Protein AF-A0A8C7JKM8-F1 (afdb_monomer_lite)

Radius of gyration: 24.57 Å; chains: 1; bounding box: 57×61×61 Å

pLDDT: mean 79.36, std 12.34, range [42.12, 95.81]

Sequence (159 aa):
MIVSHLLLILHKKIQFYIFMFELAGGVILGVALWLRHDNQTSSLLMQQFEGQQAPNTFYTSVYILIAVGAVMMIVGFLGCYGAIQESQCLLGTFFFLLVCLFACEVAAGIWGFSNRETISKEMINFYDAAYIKSVDVVDSSSKTAAIKVLEVFHETVGL

Structure (mmCIF, N/CA/C/O backbone):
data_AF-A0A8C7JKM8-F1
#
_entry.id   AF-A0A8C7JKM8-F1
#
loop_
_atom_site.group_PDB
_atom_site.id
_atom_site.type_symbol
_atom_site.label_atom_id
_atom_site.label_alt_id
_atom_site.label_comp_id
_atom_site.label_asym_id
_atom_site.label_entity_id
_atom_site.label_seq_id
_atom_site.pdbx_PDB_ins_code
_atom_site.Cartn_x
_atom_site.Cartn_y
_atom_site.Cartn_z
_atom_site.occupancy
_atom_site.B_iso_or_equiv
_atom_site.auth_seq_id
_atom_site.auth_comp_id
_atom_site.auth_asym_id
_atom_site.auth_atom_id
_atom_site.pdbx_PDB_model_num
ATOM 1 N N . MET A 1 1 ? -34.524 -4.616 23.850 1.00 72.06 1 MET A N 1
ATOM 2 C CA . MET A 1 1 ? -33.510 -5.527 24.432 1.00 72.06 1 MET A CA 1
ATOM 3 C C . MET A 1 1 ? -32.925 -6.488 23.391 1.00 72.06 1 MET A C 1
ATOM 5 O O . MET A 1 1 ? -31.729 -6.422 23.157 1.00 72.06 1 MET A O 1
ATOM 9 N N . ILE A 1 2 ? -33.740 -7.288 22.686 1.00 81.06 2 ILE A N 1
ATOM 10 C CA . ILE A 1 2 ? -33.281 -8.245 21.648 1.00 81.06 2 ILE A CA 1
ATOM 11 C C . ILE A 1 2 ? -32.579 -7.576 20.453 1.00 81.06 2 ILE A C 1
ATOM 13 O O . ILE A 1 2 ? -31.516 -8.025 20.045 1.00 81.06 2 ILE A O 1
ATOM 17 N N . VAL A 1 3 ? -33.122 -6.467 19.938 1.00 80.19 3 VAL A N 1
ATOM 18 C CA . VAL A 1 3 ? -32.533 -5.737 18.796 1.00 80.19 3 VAL A CA 1
ATOM 19 C C . VAL A 1 3 ? -31.147 -5.170 19.132 1.00 80.19 3 VAL A C 1
ATOM 21 O O . VAL A 1 3 ? -30.236 -5.273 18.321 1.00 80.19 3 VAL A O 1
ATOM 24 N N . SER A 1 4 ? -30.960 -4.651 20.352 1.00 78.75 4 SER A N 1
ATOM 25 C CA . SER A 1 4 ? -29.667 -4.123 20.818 1.00 78.75 4 SER A CA 1
ATOM 26 C C . SER A 1 4 ? -28.625 -5.237 21.006 1.00 78.75 4 SER A C 1
ATOM 28 O O . SER A 1 4 ? -27.488 -5.110 20.560 1.00 78.75 4 SER A O 1
ATOM 30 N N . HIS A 1 5 ? -29.031 -6.387 21.560 1.00 81.31 5 HIS A N 1
ATOM 31 C CA . HIS A 1 5 ? -28.168 -7.571 21.643 1.00 81.31 5 HIS A CA 1
ATOM 32 C C . HIS A 1 5 ? -27.776 -8.114 20.263 1.00 81.31 5 HIS A C 1
ATOM 34 O O . HIS A 1 5 ? -26.619 -8.473 20.059 1.00 81.31 5 HIS A O 1
ATOM 40 N N . LEU A 1 6 ? -28.707 -8.147 19.305 1.00 80.75 6 LEU A N 1
ATOM 41 C CA . LEU A 1 6 ? -28.437 -8.605 17.941 1.00 80.75 6 LEU A CA 1
ATOM 42 C C . LEU A 1 6 ? -27.463 -7.669 17.204 1.00 80.75 6 LEU A C 1
ATOM 44 O O . LEU A 1 6 ? -26.534 -8.148 16.556 1.00 80.75 6 LEU A O 1
ATOM 48 N N . LEU A 1 7 ? -27.630 -6.351 17.357 1.00 78.75 7 LEU A N 1
ATOM 49 C CA . LEU A 1 7 ? -26.725 -5.330 16.812 1.00 78.75 7 LEU A CA 1
ATOM 50 C C . LEU A 1 7 ? -25.309 -5.446 17.392 1.00 78.75 7 LEU A C 1
ATOM 52 O O . LEU A 1 7 ? -24.338 -5.422 16.638 1.00 78.75 7 LEU A O 1
ATOM 56 N N . LEU A 1 8 ? -25.181 -5.654 18.706 1.00 78.25 8 LEU A N 1
ATOM 57 C CA . LEU A 1 8 ? -23.884 -5.868 19.360 1.00 78.25 8 LEU A CA 1
ATOM 58 C C . LEU A 1 8 ? -23.191 -7.156 18.889 1.00 78.25 8 LEU A C 1
ATOM 60 O O . LEU A 1 8 ? -21.974 -7.164 18.695 1.00 78.25 8 LEU A O 1
ATOM 64 N N . ILE A 1 9 ? -23.946 -8.238 18.674 1.00 78.06 9 ILE A N 1
ATOM 65 C CA . ILE A 1 9 ? -23.409 -9.506 18.155 1.00 78.06 9 ILE A CA 1
ATOM 66 C C . ILE A 1 9 ? -22.939 -9.344 16.704 1.00 78.06 9 ILE A C 1
ATOM 68 O O . ILE A 1 9 ? -21.858 -9.823 16.360 1.00 78.06 9 ILE A O 1
ATOM 72 N N . LEU A 1 10 ? -23.714 -8.658 15.859 1.00 79.81 10 LEU A N 1
ATOM 73 C CA . LEU A 1 10 ? -23.342 -8.385 14.467 1.00 79.81 10 LEU A CA 1
ATOM 74 C C . LEU A 1 10 ? -22.087 -7.512 14.378 1.00 79.81 10 LEU A C 1
ATOM 76 O O . LEU A 1 10 ? -21.161 -7.862 13.650 1.00 79.81 10 LEU A O 1
ATOM 80 N N . HIS A 1 11 ? -22.012 -6.436 15.165 1.00 80.06 11 HIS A N 1
ATOM 81 C CA . HIS A 1 11 ? -20.854 -5.542 15.174 1.00 80.06 11 HIS A CA 1
ATOM 82 C C . HIS A 1 11 ? -19.575 -6.274 15.608 1.00 80.06 11 HIS A C 1
ATOM 84 O O . HIS A 1 11 ? -18.556 -6.200 14.924 1.00 80.06 11 HIS A O 1
ATOM 90 N N . LYS A 1 12 ? -19.638 -7.083 16.677 1.00 78.00 12 LYS A N 1
ATOM 91 C CA . LYS A 1 12 ? -18.496 -7.900 17.124 1.00 78.00 12 LYS A CA 1
ATOM 92 C C . LYS A 1 12 ? -18.068 -8.952 16.096 1.00 78.00 12 LYS A C 1
ATOM 94 O O . LYS A 1 12 ? -16.872 -9.186 15.936 1.00 78.00 12 LYS A O 1
ATOM 99 N N . LYS A 1 13 ? -19.015 -9.571 15.382 1.00 81.38 13 LYS A N 1
ATOM 100 C CA . LYS A 1 13 ? -18.705 -10.539 14.314 1.00 81.38 13 LYS A CA 1
ATOM 101 C C . LYS A 1 13 ? -18.004 -9.890 13.120 1.00 81.38 13 LYS A C 1
ATOM 103 O O . LYS A 1 13 ? -17.066 -10.475 12.588 1.00 81.38 13 LYS A O 1
ATOM 108 N N . ILE A 1 14 ? -18.439 -8.695 12.721 1.00 82.19 14 ILE A N 1
ATOM 109 C CA . ILE A 1 14 ? -17.837 -7.941 11.613 1.00 82.19 14 ILE A CA 1
ATOM 110 C C . ILE A 1 14 ? -16.396 -7.543 11.955 1.00 82.19 14 ILE A C 1
ATOM 112 O O . ILE A 1 14 ? -15.498 -7.788 11.155 1.00 82.19 14 ILE A O 1
ATOM 116 N N . GLN A 1 15 ? -16.155 -7.030 13.166 1.00 80.88 15 GLN A N 1
ATOM 117 C CA . GLN A 1 15 ? -14.804 -6.691 13.637 1.00 80.88 15 GLN A CA 1
ATOM 118 C C . GLN A 1 15 ? -13.864 -7.908 13.638 1.00 80.88 15 GLN A C 1
ATOM 120 O O . GLN A 1 15 ? -12.724 -7.816 13.193 1.00 80.88 15 GLN A O 1
ATOM 125 N N . PHE A 1 16 ? -14.355 -9.077 14.062 1.00 82.50 16 PHE A N 1
ATOM 126 C CA . PHE A 1 16 ? -13.574 -10.317 14.041 1.00 82.50 16 PHE A CA 1
ATOM 127 C C . PHE A 1 16 ? -13.198 -10.766 12.619 1.00 82.50 16 PHE A C 1
ATOM 129 O O . PHE A 1 16 ? -12.066 -11.182 12.384 1.00 82.50 16 PHE A O 1
ATOM 136 N N . TYR A 1 17 ? -14.124 -10.667 11.660 1.00 83.62 17 TYR A N 1
ATOM 137 C CA . TYR A 1 17 ? -13.847 -11.019 10.264 1.00 83.62 17 TYR A CA 1
ATOM 138 C C . TYR A 1 17 ? -12.819 -10.074 9.626 1.00 83.62 17 TYR A C 1
ATOM 140 O O . TYR A 1 17 ? -11.896 -10.533 8.955 1.00 83.62 17 TYR A O 1
ATOM 148 N N . ILE A 1 18 ? -12.942 -8.768 9.883 1.00 84.69 18 ILE A N 1
ATOM 149 C CA . ILE A 1 18 ? -12.006 -7.749 9.386 1.00 84.69 18 ILE A CA 1
ATOM 150 C C . ILE A 1 18 ? -10.605 -7.975 9.966 1.00 84.69 18 ILE A C 1
ATOM 152 O O . ILE A 1 18 ? -9.626 -7.929 9.229 1.00 84.69 18 ILE A O 1
ATOM 156 N N . PHE A 1 19 ? -10.505 -8.315 11.252 1.00 84.69 19 PHE A N 1
ATOM 157 C CA . PHE A 1 19 ? -9.229 -8.632 11.894 1.00 84.69 19 PHE A CA 1
ATOM 158 C C . PHE A 1 19 ? -8.541 -9.863 11.283 1.00 84.69 19 PHE A C 1
ATOM 160 O O . PHE A 1 19 ? -7.338 -9.848 11.035 1.00 84.69 19 PHE A O 1
ATOM 167 N N . MET A 1 20 ? -9.297 -10.926 10.994 1.00 85.12 20 MET A N 1
ATOM 168 C CA . MET A 1 20 ? -8.752 -12.122 10.337 1.00 85.12 20 MET A CA 1
ATOM 169 C C . MET A 1 20 ? -8.263 -11.828 8.914 1.00 85.12 20 MET A C 1
ATOM 171 O O . MET A 1 20 ? -7.224 -12.345 8.501 1.00 85.12 20 MET A O 1
ATOM 175 N N . PHE A 1 21 ? -8.991 -10.989 8.173 1.00 85.00 21 PHE A N 1
ATOM 176 C CA . PHE A 1 21 ? -8.589 -10.553 6.837 1.00 85.00 21 PHE A CA 1
ATOM 177 C C . PHE A 1 21 ? -7.306 -9.710 6.873 1.00 85.00 21 PHE A C 1
ATOM 179 O O . PHE A 1 21 ? -6.402 -9.939 6.071 1.00 85.00 21 PHE A O 1
ATOM 186 N N . GLU A 1 22 ? -7.184 -8.805 7.845 1.00 85.69 22 GLU A N 1
ATOM 187 C CA . GLU A 1 22 ? -5.988 -7.979 8.040 1.00 85.69 22 GLU A CA 1
ATOM 188 C C . GLU A 1 22 ? -4.754 -8.829 8.372 1.00 85.69 22 GLU A C 1
ATOM 190 O O . GLU A 1 22 ? -3.686 -8.650 7.788 1.00 85.69 22 GLU A O 1
ATOM 195 N N . LEU A 1 23 ? -4.898 -9.824 9.255 1.00 86.69 23 LEU A N 1
ATOM 196 C CA . LEU A 1 23 ? -3.816 -10.763 9.561 1.00 86.69 23 LEU A CA 1
ATOM 197 C C . LEU A 1 23 ? -3.390 -11.573 8.334 1.00 86.69 23 LEU A C 1
ATOM 199 O O . LEU A 1 23 ? -2.193 -11.768 8.123 1.00 86.69 23 LEU A O 1
ATOM 203 N N . ALA A 1 24 ? -4.340 -12.019 7.508 1.00 89.00 24 ALA A N 1
ATOM 204 C CA . ALA A 1 24 ? -4.022 -12.687 6.249 1.00 89.00 24 ALA A CA 1
ATOM 205 C C . ALA A 1 24 ? -3.238 -11.756 5.306 1.00 89.00 24 ALA A C 1
ATOM 207 O O . ALA A 1 24 ? -2.236 -12.179 4.727 1.00 89.00 24 ALA A O 1
ATOM 208 N N . GLY A 1 25 ? -3.629 -10.480 5.220 1.00 83.94 25 GLY A N 1
ATOM 209 C CA . GLY A 1 25 ? -2.884 -9.440 4.506 1.00 83.94 25 GLY A CA 1
ATOM 210 C C . GLY A 1 25 ? -1.454 -9.280 5.027 1.00 83.94 25 GLY A C 1
ATOM 211 O O . GLY A 1 25 ? -0.506 -9.271 4.241 1.00 83.94 25 GLY A O 1
ATOM 212 N N . GLY A 1 26 ? -1.276 -9.265 6.347 1.00 87.88 26 GLY A N 1
ATOM 213 C CA . GLY A 1 26 ? 0.036 -9.218 6.993 1.00 87.88 26 GLY A CA 1
ATOM 214 C C . GLY A 1 26 ? 0.919 -10.419 6.724 1.00 87.88 26 GLY A C 1
ATOM 215 O O . GLY A 1 26 ? 2.116 -10.256 6.503 1.00 87.88 26 GLY A O 1
ATOM 216 N N . VAL A 1 27 ? 0.346 -11.622 6.704 1.00 88.94 27 VAL A N 1
ATOM 217 C CA . VAL A 1 27 ? 1.078 -12.840 6.335 1.00 88.94 27 VAL A CA 1
ATOM 218 C C . VAL A 1 27 ? 1.549 -12.749 4.886 1.00 88.94 27 VAL A C 1
ATOM 220 O O . VAL A 1 27 ? 2.706 -13.051 4.617 1.00 88.94 27 VAL A O 1
ATOM 223 N N . ILE A 1 28 ? 0.710 -12.269 3.963 1.00 86.50 28 ILE A N 1
ATOM 224 C CA . ILE A 1 28 ? 1.101 -12.062 2.559 1.00 86.50 28 ILE A CA 1
ATOM 225 C C . ILE A 1 28 ? 2.235 -11.030 2.458 1.00 86.50 28 ILE A C 1
ATOM 227 O O . ILE A 1 28 ? 3.217 -11.265 1.754 1.00 86.50 28 ILE A O 1
ATOM 231 N N . LEU A 1 29 ? 2.144 -9.921 3.196 1.00 84.25 29 LEU A N 1
ATOM 232 C CA . LEU A 1 29 ? 3.179 -8.881 3.252 1.00 84.25 29 LEU A CA 1
ATOM 233 C C . LEU A 1 29 ? 4.488 -9.410 3.858 1.00 84.25 29 LEU A C 1
ATOM 235 O O . LEU A 1 29 ? 5.571 -9.119 3.354 1.00 84.25 29 LEU A O 1
ATOM 239 N N . GLY A 1 30 ? 4.389 -10.246 4.890 1.00 85.56 30 GLY A N 1
ATOM 240 C CA . GLY A 1 30 ? 5.509 -10.948 5.510 1.00 85.56 30 GLY A CA 1
ATOM 241 C C . GLY A 1 30 ? 6.169 -11.951 4.567 1.00 85.56 30 GLY A C 1
ATOM 242 O O . GLY A 1 30 ? 7.392 -11.987 4.481 1.00 85.56 30 GLY A O 1
ATOM 243 N N . VAL A 1 31 ? 5.387 -12.711 3.797 1.00 83.38 31 VAL A N 1
ATOM 244 C CA . VAL A 1 31 ? 5.899 -13.615 2.753 1.00 83.38 31 VAL A CA 1
ATOM 245 C C . VAL A 1 31 ? 6.566 -12.819 1.626 1.00 83.38 31 VAL A C 1
ATOM 247 O O . VAL A 1 31 ? 7.635 -13.208 1.157 1.00 83.38 31 VAL A O 1
ATOM 250 N N . ALA A 1 32 ? 6.005 -11.674 1.229 1.00 77.94 32 ALA A N 1
ATOM 251 C CA . ALA A 1 32 ? 6.613 -10.780 0.242 1.00 77.94 32 ALA A CA 1
ATOM 252 C C . ALA A 1 32 ? 7.947 -10.190 0.736 1.00 77.94 32 ALA A C 1
ATOM 254 O O . ALA A 1 32 ? 8.921 -10.125 -0.017 1.00 77.94 32 ALA A O 1
ATOM 255 N N . LEU A 1 33 ? 8.016 -9.810 2.014 1.00 81.38 33 LEU A N 1
ATOM 256 C CA . LEU A 1 33 ? 9.244 -9.381 2.684 1.00 81.38 33 LEU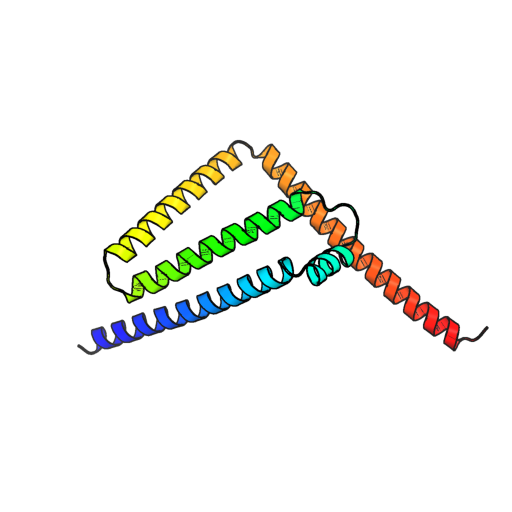 A CA 1
ATOM 257 C C . LEU A 1 33 ? 10.274 -10.507 2.778 1.00 81.38 33 LEU A C 1
ATOM 259 O O . LEU A 1 33 ? 11.451 -10.276 2.515 1.00 81.38 33 LEU A O 1
ATOM 263 N N . TRP A 1 34 ? 9.839 -11.721 3.111 1.00 80.56 34 TRP A N 1
ATOM 264 C CA . TRP A 1 34 ? 10.700 -12.898 3.189 1.00 80.56 34 TRP A CA 1
ATOM 265 C C . TRP A 1 34 ? 11.326 -13.223 1.828 1.00 80.56 34 TRP A C 1
ATOM 267 O O . TRP A 1 34 ? 12.542 -13.367 1.728 1.00 80.56 34 TRP A O 1
ATOM 277 N N . LEU A 1 35 ? 10.521 -13.221 0.760 1.00 70.88 35 LEU A N 1
ATOM 278 C CA . LEU A 1 35 ? 10.987 -13.407 -0.621 1.00 70.88 35 LEU A CA 1
ATOM 279 C C . LEU A 1 35 ? 11.995 -12.332 -1.065 1.00 70.88 35 LEU A C 1
ATOM 281 O O . LEU A 1 35 ? 12.896 -12.626 -1.853 1.00 70.88 35 LEU A O 1
ATOM 285 N N . ARG A 1 36 ? 11.844 -11.095 -0.570 1.00 69.88 36 ARG A N 1
ATOM 286 C CA . ARG A 1 36 ? 12.746 -9.961 -0.835 1.00 69.88 36 ARG A CA 1
ATOM 287 C C . ARG A 1 36 ? 14.058 -10.061 -0.052 1.00 69.88 36 ARG A C 1
ATOM 289 O O . ARG A 1 36 ? 15.094 -9.687 -0.592 1.00 69.88 36 ARG A O 1
ATOM 296 N N . HIS A 1 37 ? 13.998 -10.466 1.215 1.00 68.88 37 HIS A N 1
ATOM 297 C CA . HIS A 1 37 ? 15.128 -10.419 2.143 1.00 68.88 37 HIS A CA 1
ATOM 298 C C . HIS A 1 37 ? 16.088 -11.600 1.980 1.00 68.88 37 HIS A C 1
ATOM 300 O O . HIS A 1 37 ? 17.282 -11.439 2.219 1.00 68.88 37 HIS A O 1
ATOM 306 N N . ASP A 1 38 ? 15.598 -12.770 1.562 1.00 72.44 38 ASP A N 1
ATOM 307 C CA . ASP A 1 38 ? 16.486 -13.894 1.287 1.00 72.44 38 ASP A CA 1
ATOM 308 C C . ASP A 1 38 ? 17.353 -13.594 0.043 1.00 72.44 38 ASP A C 1
ATOM 310 O O . ASP A 1 38 ? 16.878 -13.411 -1.085 1.00 72.44 38 ASP A O 1
ATOM 314 N N . ASN A 1 39 ? 18.665 -13.465 0.267 1.00 57.69 39 ASN A N 1
ATOM 315 C CA . ASN A 1 39 ? 19.657 -13.121 -0.757 1.00 57.69 39 ASN A CA 1
ATOM 316 C C . ASN A 1 39 ? 19.725 -14.188 -1.867 1.00 57.69 39 ASN A C 1
ATOM 318 O O . ASN A 1 39 ? 20.099 -13.887 -3.003 1.00 57.69 39 ASN A O 1
ATOM 322 N N . GLN A 1 40 ? 19.361 -15.437 -1.559 1.00 55.97 40 GLN A N 1
ATOM 323 C CA . GLN A 1 40 ? 19.311 -16.538 -2.525 1.00 55.97 40 GLN A CA 1
ATOM 324 C C . GLN A 1 40 ? 18.074 -16.441 -3.433 1.00 55.97 40 GLN A C 1
ATOM 326 O O . GLN A 1 40 ? 18.196 -16.592 -4.645 1.00 55.97 40 GLN A O 1
ATOM 331 N N . THR A 1 41 ? 16.890 -16.105 -2.912 1.00 56.53 41 THR A N 1
ATOM 332 C CA . THR A 1 41 ? 15.704 -15.895 -3.762 1.00 56.53 41 THR A CA 1
ATOM 333 C C . THR A 1 41 ? 15.728 -14.570 -4.496 1.00 56.53 41 THR A C 1
ATOM 335 O O . THR A 1 41 ? 15.309 -14.534 -5.644 1.00 56.53 41 THR A O 1
ATOM 338 N N . SER A 1 42 ? 16.230 -13.485 -3.906 1.00 51.75 42 SER A N 1
ATOM 339 C CA . SER A 1 42 ? 16.356 -12.198 -4.608 1.00 51.75 42 SER A CA 1
ATOM 340 C C . SER A 1 42 ? 17.347 -12.274 -5.769 1.00 51.75 42 SER A C 1
ATOM 342 O O . SER A 1 42 ? 17.061 -11.719 -6.825 1.00 51.75 42 SER A O 1
ATOM 344 N N . SER A 1 43 ? 18.439 -13.037 -5.633 1.00 47.09 43 SER A N 1
ATOM 345 C CA . SER A 1 43 ? 19.337 -13.349 -6.751 1.00 47.09 43 SER A CA 1
ATOM 346 C C . SER A 1 43 ? 18.700 -14.285 -7.778 1.00 47.09 43 SER A C 1
ATOM 348 O O . SER A 1 43 ? 18.907 -14.051 -8.955 1.00 47.09 43 SER A O 1
ATOM 350 N N . LEU A 1 44 ? 17.850 -15.251 -7.408 1.00 51.91 44 LEU A N 1
ATOM 351 C CA . LEU A 1 44 ? 17.098 -16.081 -8.370 1.00 51.91 44 LEU A CA 1
ATOM 352 C C . LEU A 1 44 ? 15.924 -15.343 -9.044 1.00 51.91 44 LEU A C 1
ATOM 354 O O . LEU A 1 44 ? 15.664 -15.564 -10.217 1.00 51.91 44 LEU A O 1
ATOM 358 N N . LEU A 1 45 ? 15.256 -14.414 -8.359 1.00 53.16 45 LEU A N 1
ATOM 359 C CA . LEU A 1 45 ? 14.265 -13.472 -8.903 1.00 53.16 45 LEU A CA 1
ATOM 360 C C . LEU A 1 45 ? 14.939 -12.340 -9.705 1.00 53.16 45 LEU A C 1
ATOM 362 O O . LEU A 1 45 ? 14.274 -11.633 -10.453 1.00 53.16 45 LEU A O 1
ATOM 366 N N . MET A 1 46 ? 16.248 -12.134 -9.555 1.00 51.28 46 MET A N 1
ATOM 367 C CA . MET A 1 46 ? 17.062 -11.256 -10.407 1.00 51.28 46 MET A CA 1
ATOM 368 C C . MET A 1 46 ? 17.772 -12.008 -11.528 1.00 51.28 46 MET A C 1
ATOM 370 O O . MET A 1 46 ? 18.074 -11.401 -12.541 1.00 51.28 46 MET A O 1
ATOM 374 N N . GLN A 1 47 ? 18.034 -13.303 -11.374 1.00 46.34 47 GLN A N 1
ATOM 375 C CA . GLN A 1 47 ? 18.685 -14.164 -12.361 1.00 46.34 47 GLN A CA 1
ATOM 376 C C . GLN A 1 47 ? 17.657 -14.778 -13.310 1.00 46.34 47 GLN A C 1
ATOM 378 O O . GLN A 1 47 ? 17.914 -14.866 -14.496 1.00 46.34 47 GLN A O 1
ATOM 383 N N . GLN A 1 48 ? 16.454 -15.099 -12.830 1.00 50.00 48 GLN A N 1
ATOM 384 C CA . GLN A 1 48 ? 15.299 -15.416 -13.674 1.00 50.00 48 GLN A CA 1
ATOM 385 C C . GLN A 1 48 ? 14.592 -14.161 -14.193 1.00 50.00 48 GLN A C 1
ATOM 387 O O . GLN A 1 48 ? 13.654 -14.268 -14.959 1.00 50.00 48 GLN A O 1
ATOM 392 N N . PHE A 1 49 ? 15.024 -12.971 -13.786 1.00 52.34 49 PHE A N 1
ATOM 393 C CA . PHE A 1 49 ? 14.704 -11.726 -14.475 1.00 52.34 49 PHE A CA 1
ATOM 394 C C . PHE A 1 49 ? 16.005 -10.988 -14.896 1.00 52.34 49 PHE A C 1
ATOM 396 O O . PHE A 1 49 ? 16.082 -9.761 -14.831 1.00 52.34 49 PHE A O 1
ATOM 403 N N . GLU A 1 50 ? 17.013 -11.808 -15.211 1.00 48.75 50 GLU A N 1
ATOM 404 C CA . GLU A 1 50 ? 18.392 -11.589 -15.670 1.00 48.75 50 GLU A CA 1
ATOM 405 C C . GLU A 1 50 ? 19.090 -10.254 -15.364 1.00 48.75 50 GLU A C 1
ATOM 407 O O . GLU A 1 50 ? 18.868 -9.248 -16.027 1.00 48.75 50 GLU A O 1
ATOM 412 N N . GLY A 1 51 ? 20.053 -10.293 -14.430 1.00 47.41 51 GLY A N 1
ATOM 413 C CA . GLY A 1 51 ? 21.502 -10.262 -14.734 1.00 47.41 51 GLY A CA 1
ATOM 414 C C . GLY A 1 51 ? 22.122 -9.008 -15.373 1.00 47.41 51 GLY A C 1
ATOM 415 O O . GLY A 1 51 ? 23.333 -8.819 -15.275 1.00 47.41 51 GLY A O 1
ATOM 416 N N . GLN A 1 52 ? 21.330 -8.121 -15.961 1.00 43.53 52 GLN A N 1
ATOM 417 C CA . GLN A 1 52 ? 21.744 -6.819 -16.454 1.00 43.53 52 GLN A CA 1
ATOM 418 C C . GLN A 1 52 ? 21.441 -5.806 -15.356 1.00 43.53 52 GLN A C 1
ATOM 420 O O . GLN A 1 52 ? 20.308 -5.743 -14.887 1.00 43.53 52 GLN A O 1
ATOM 425 N N . GLN A 1 53 ? 22.463 -5.055 -14.931 1.00 42.12 53 GLN A N 1
ATOM 426 C CA . GLN A 1 53 ? 22.425 -4.018 -13.891 1.00 42.12 53 GLN A CA 1
ATOM 427 C C . GLN A 1 53 ? 21.020 -3.426 -13.706 1.00 42.12 53 GLN A C 1
ATOM 429 O O . GLN A 1 53 ? 20.606 -2.546 -14.461 1.00 42.12 53 GLN A O 1
ATOM 434 N N . ALA A 1 54 ? 20.268 -3.948 -12.729 1.00 48.72 54 ALA A N 1
ATOM 435 C CA . ALA A 1 54 ? 18.905 -3.500 -12.508 1.00 48.72 54 ALA A CA 1
ATOM 436 C C . ALA A 1 54 ? 18.966 -1.998 -12.201 1.00 48.72 54 ALA A C 1
ATOM 438 O O . ALA A 1 54 ? 19.695 -1.599 -11.286 1.00 48.72 54 ALA A O 1
ATOM 439 N N . PRO A 1 55 ? 18.258 -1.150 -12.965 1.00 55.53 55 PRO A N 1
ATOM 440 C CA . PRO A 1 55 ? 18.299 0.279 -12.732 1.00 55.53 55 PRO A CA 1
ATOM 441 C C . PRO A 1 55 ? 17.825 0.528 -11.299 1.00 55.53 55 PRO A C 1
ATOM 443 O O . PRO A 1 55 ? 16.858 -0.084 -10.834 1.00 55.53 55 PRO A O 1
ATOM 446 N N . ASN A 1 56 ? 18.513 1.416 -10.579 1.00 60.41 56 ASN A N 1
ATOM 447 C CA . ASN A 1 56 ? 18.239 1.724 -9.169 1.00 60.41 56 ASN A CA 1
ATOM 448 C C . ASN A 1 56 ? 16.743 2.013 -8.891 1.00 60.41 56 ASN A C 1
ATOM 450 O O . ASN A 1 56 ? 16.266 1.817 -7.776 1.00 60.41 56 ASN A O 1
ATOM 454 N N . THR A 1 57 ? 15.981 2.410 -9.913 1.00 61.66 57 THR A N 1
ATOM 455 C CA . THR A 1 57 ? 14.530 2.638 -9.903 1.00 61.66 57 THR A CA 1
ATOM 456 C C . THR A 1 57 ? 13.686 1.408 -9.529 1.00 61.66 57 THR A C 1
ATOM 458 O O . THR A 1 57 ? 12.684 1.551 -8.821 1.00 61.66 57 THR A O 1
ATOM 461 N N . PHE A 1 58 ? 14.076 0.187 -9.919 1.00 68.19 58 PHE A N 1
ATOM 462 C CA . PHE A 1 58 ? 13.331 -1.030 -9.548 1.00 68.19 58 PHE A CA 1
ATOM 463 C C . PHE A 1 58 ? 13.489 -1.367 -8.059 1.00 68.19 58 PHE A C 1
ATOM 465 O O . PHE A 1 58 ? 12.549 -1.794 -7.390 1.00 68.19 58 PHE A O 1
ATOM 472 N N . TYR A 1 59 ? 14.671 -1.130 -7.492 1.00 70.31 59 TYR A N 1
ATOM 473 C CA . TYR A 1 59 ? 14.864 -1.303 -6.056 1.00 70.31 59 TYR A CA 1
ATOM 474 C C . TYR A 1 59 ? 14.056 -0.284 -5.268 1.00 70.31 59 TYR A C 1
ATOM 476 O O . TYR A 1 59 ? 13.347 -0.683 -4.341 1.00 70.31 59 TYR A O 1
ATOM 484 N N . THR A 1 60 ? 14.133 0.987 -5.667 1.00 73.19 60 THR A N 1
ATOM 485 C CA . THR A 1 60 ? 13.417 2.102 -5.038 1.00 73.19 60 THR A CA 1
ATOM 486 C C . THR A 1 60 ? 11.911 1.856 -4.992 1.00 73.19 60 THR A C 1
ATOM 488 O O . THR A 1 60 ? 11.316 1.954 -3.923 1.00 73.19 60 THR A O 1
ATOM 491 N N . SER A 1 61 ? 11.293 1.450 -6.104 1.00 73.06 61 SER A N 1
ATOM 492 C CA . SER A 1 61 ? 9.845 1.183 -6.165 1.00 73.06 61 SER A CA 1
ATOM 493 C C . SER A 1 61 ? 9.393 0.078 -5.209 1.00 73.06 61 SER A C 1
ATOM 495 O O . SER A 1 61 ? 8.416 0.249 -4.482 1.00 73.06 61 SER A O 1
ATOM 497 N N . VAL A 1 62 ? 10.119 -1.037 -5.130 1.00 76.44 62 VAL A N 1
ATOM 498 C CA . VAL A 1 62 ? 9.747 -2.121 -4.210 1.00 76.44 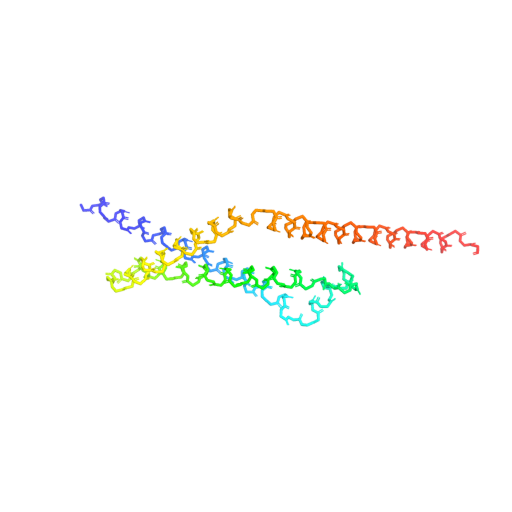62 VAL A CA 1
ATOM 499 C C . VAL A 1 62 ? 10.019 -1.746 -2.745 1.00 76.44 62 VAL A C 1
ATOM 501 O O . VAL A 1 62 ? 9.264 -2.158 -1.869 1.00 76.44 62 VAL A O 1
ATOM 504 N N . TYR A 1 63 ? 11.046 -0.937 -2.452 1.00 79.50 63 TYR A N 1
ATOM 505 C CA . TYR A 1 63 ? 11.235 -0.382 -1.104 1.00 79.50 63 TYR A CA 1
ATOM 506 C C . TYR A 1 63 ? 10.070 0.525 -0.695 1.00 79.50 63 TYR A C 1
ATOM 508 O O . TYR A 1 63 ? 9.590 0.421 0.432 1.00 79.50 63 TYR A O 1
ATOM 516 N N . ILE A 1 64 ? 9.579 1.363 -1.613 1.00 83.75 64 ILE A N 1
ATOM 517 C CA . ILE A 1 64 ? 8.398 2.204 -1.383 1.00 83.75 64 ILE A CA 1
ATOM 518 C C . ILE A 1 64 ? 7.159 1.330 -1.157 1.00 83.75 64 ILE A C 1
ATOM 520 O O . ILE A 1 64 ? 6.424 1.563 -0.202 1.00 83.75 64 ILE A O 1
ATOM 524 N N . LEU A 1 65 ? 6.953 0.288 -1.969 1.00 82.31 65 LEU A N 1
ATOM 525 C CA . LEU A 1 65 ? 5.824 -0.637 -1.822 1.00 82.31 65 LEU A CA 1
ATOM 526 C C . LEU A 1 65 ? 5.829 -1.343 -0.457 1.00 82.31 65 LEU A C 1
ATOM 528 O O . LEU A 1 65 ? 4.791 -1.438 0.195 1.00 82.31 65 LEU A O 1
ATOM 532 N N . ILE A 1 66 ? 7.002 -1.788 -0.001 1.00 84.00 66 ILE A N 1
ATOM 533 C CA . ILE A 1 66 ? 7.189 -2.373 1.332 1.00 84.00 66 ILE A CA 1
ATOM 534 C C . ILE A 1 66 ? 6.864 -1.351 2.427 1.00 84.00 66 ILE A C 1
ATOM 536 O O . ILE A 1 66 ? 6.135 -1.673 3.364 1.00 84.00 66 ILE A O 1
ATOM 540 N N . ALA A 1 67 ? 7.388 -0.127 2.315 1.00 86.06 67 ALA A N 1
ATOM 541 C CA . ALA A 1 67 ? 7.171 0.921 3.307 1.00 86.06 67 ALA A CA 1
ATOM 542 C C . ALA A 1 67 ? 5.684 1.290 3.425 1.00 86.06 67 ALA A C 1
ATOM 544 O O . ALA A 1 67 ? 5.147 1.318 4.531 1.00 86.06 67 ALA A O 1
ATOM 545 N N . VAL A 1 68 ? 5.001 1.501 2.295 1.00 88.12 68 VAL A N 1
ATOM 546 C CA . VAL A 1 68 ? 3.558 1.789 2.260 1.00 88.12 68 VAL A CA 1
ATOM 547 C C . VAL A 1 68 ? 2.762 0.613 2.826 1.00 88.12 68 VAL A C 1
ATOM 549 O O . VAL A 1 68 ? 1.895 0.818 3.670 1.00 88.12 68 VAL A O 1
ATOM 552 N N . GLY A 1 69 ? 3.090 -0.622 2.435 1.00 85.00 69 GLY A N 1
ATOM 553 C CA . GLY A 1 69 ? 2.437 -1.825 2.951 1.00 85.00 69 GLY A CA 1
ATOM 554 C C . GLY A 1 69 ? 2.571 -1.985 4.469 1.00 85.00 69 GLY A C 1
ATOM 555 O O . GLY A 1 69 ? 1.592 -2.288 5.148 1.00 85.00 69 GLY A O 1
ATOM 556 N N . ALA A 1 70 ? 3.753 -1.711 5.025 1.00 87.50 70 ALA A N 1
ATOM 557 C CA . ALA A 1 70 ? 3.981 -1.750 6.467 1.00 87.50 70 ALA A CA 1
ATOM 558 C C . ALA A 1 70 ? 3.195 -0.659 7.215 1.00 87.50 70 ALA A C 1
ATOM 560 O O . ALA A 1 70 ? 2.610 -0.932 8.262 1.00 87.50 70 ALA A O 1
ATOM 561 N N . VAL A 1 71 ? 3.139 0.563 6.674 1.00 88.38 71 VAL A N 1
ATOM 562 C CA . VAL A 1 71 ? 2.340 1.656 7.255 1.00 88.38 71 VAL A CA 1
ATOM 563 C C . VAL A 1 71 ? 0.852 1.300 7.250 1.00 88.38 71 VAL A C 1
ATOM 565 O O . VAL A 1 71 ? 0.193 1.452 8.277 1.00 88.38 71 VAL A O 1
ATOM 568 N N . MET A 1 72 ? 0.339 0.766 6.138 1.00 86.81 72 MET A N 1
ATOM 569 C CA . MET A 1 72 ? -1.056 0.328 6.024 1.00 86.81 72 MET A CA 1
ATOM 570 C C . MET A 1 72 ? -1.392 -0.774 7.035 1.00 86.81 72 MET A C 1
ATOM 572 O O . MET A 1 72 ? -2.418 -0.678 7.698 1.00 86.81 72 MET A O 1
ATOM 576 N N . MET A 1 73 ? -0.492 -1.742 7.234 1.00 87.19 73 MET A N 1
ATOM 577 C CA . MET A 1 73 ? -0.641 -2.812 8.230 1.00 87.19 73 MET A CA 1
ATOM 578 C C . MET A 1 73 ? -0.727 -2.269 9.668 1.00 87.19 73 MET A C 1
ATOM 580 O O . MET A 1 73 ? -1.550 -2.705 10.473 1.00 87.19 73 MET A O 1
ATOM 584 N N . ILE A 1 74 ? 0.121 -1.294 10.016 1.00 85.62 74 ILE A N 1
ATOM 585 C CA . ILE A 1 74 ? 0.117 -0.672 11.351 1.00 85.62 74 ILE A CA 1
ATOM 586 C C . ILE A 1 74 ? -1.181 0.112 11.569 1.00 85.62 74 ILE A C 1
ATOM 588 O O . ILE A 1 74 ? -1.795 0.021 12.634 1.00 85.62 74 ILE A O 1
ATOM 592 N N . VAL A 1 75 ? -1.621 0.866 10.561 1.00 86.50 75 VAL A N 1
ATOM 593 C CA . VAL A 1 75 ? -2.854 1.661 10.624 1.00 86.50 75 VAL A CA 1
ATOM 594 C C . VAL A 1 75 ? -4.092 0.762 10.683 1.00 86.50 75 VAL A C 1
ATOM 596 O O . VAL A 1 75 ? -4.992 1.035 11.479 1.00 86.50 75 VAL A O 1
ATOM 599 N N . GLY A 1 76 ? -4.125 -0.337 9.925 1.00 84.69 76 GLY A N 1
ATOM 600 C CA . GLY A 1 76 ? -5.195 -1.337 9.965 1.00 84.69 76 GLY A CA 1
ATOM 601 C C . GLY A 1 76 ? -5.287 -2.047 11.317 1.00 84.69 76 GLY A C 1
ATOM 602 O O . GLY A 1 76 ? -6.377 -2.169 11.887 1.00 84.69 76 GLY A O 1
ATOM 603 N N . PHE A 1 77 ? -4.143 -2.408 11.905 1.00 81.88 77 PHE A N 1
ATOM 604 C CA . PHE A 1 77 ? -4.082 -2.982 13.250 1.00 81.88 77 PHE A CA 1
ATOM 605 C C . PHE A 1 77 ? -4.595 -2.010 14.323 1.00 81.88 77 PHE A C 1
ATOM 607 O O . PHE A 1 77 ? -5.407 -2.393 15.170 1.00 81.88 77 PHE A O 1
ATOM 614 N N . LEU A 1 78 ? -4.179 -0.740 14.265 1.00 82.25 78 LEU A N 1
ATOM 615 C CA . LEU A 1 78 ? -4.656 0.311 15.169 1.00 82.25 78 LEU A CA 1
ATOM 616 C C . LEU A 1 78 ? -6.151 0.599 14.988 1.00 82.25 78 LEU A C 1
ATOM 618 O O . LEU A 1 78 ? -6.832 0.856 15.977 1.00 82.25 78 LEU A O 1
ATOM 622 N N . GLY A 1 79 ? -6.682 0.503 13.767 1.00 80.69 79 GLY A N 1
ATOM 623 C CA . GLY A 1 79 ? -8.118 0.615 13.497 1.00 80.69 79 GLY A CA 1
ATOM 624 C C . GLY A 1 79 ? -8.925 -0.515 14.144 1.00 80.69 79 GLY A C 1
ATOM 625 O O . GLY A 1 79 ? -9.929 -0.257 14.813 1.00 80.69 79 GLY A O 1
ATOM 626 N N . CYS A 1 80 ? -8.450 -1.759 14.027 1.00 78.31 80 CYS A N 1
ATOM 627 C CA . CYS A 1 80 ? -9.087 -2.920 14.656 1.00 78.31 80 CYS A CA 1
ATOM 628 C C . CYS A 1 80 ? -9.022 -2.844 16.191 1.00 78.31 80 CYS A C 1
ATOM 630 O O . CYS A 1 80 ? -10.031 -3.044 16.868 1.00 78.31 80 CYS A O 1
ATOM 632 N N . TYR A 1 81 ? -7.861 -2.500 16.759 1.00 76.19 81 TYR A N 1
ATOM 633 C CA . TYR A 1 81 ? -7.717 -2.299 18.207 1.00 76.19 81 TYR A CA 1
ATOM 634 C C . TYR A 1 81 ? -8.541 -1.103 18.712 1.00 76.19 81 TYR A C 1
ATOM 636 O O . TYR A 1 81 ? -9.155 -1.186 19.777 1.00 76.19 81 TYR A O 1
ATOM 644 N N . GLY A 1 82 ? -8.614 -0.023 17.927 1.00 75.75 82 GLY A N 1
ATOM 645 C CA . GLY A 1 82 ? -9.430 1.170 18.171 1.00 75.75 82 GLY A CA 1
ATOM 646 C C . GLY A 1 82 ? -10.904 0.839 18.357 1.00 75.75 82 GLY A C 1
ATOM 647 O O . GLY A 1 82 ? -11.536 1.319 19.299 1.00 75.75 82 GLY A O 1
ATOM 648 N N . ALA A 1 83 ? -11.429 -0.040 17.503 1.00 71.81 83 ALA A N 1
ATOM 649 C CA . ALA A 1 83 ? -12.811 -0.497 17.569 1.00 71.81 83 ALA A CA 1
ATOM 650 C C . ALA A 1 83 ? -13.092 -1.437 18.756 1.00 71.81 83 ALA A C 1
ATOM 652 O O . ALA A 1 83 ? -14.222 -1.487 19.240 1.00 71.81 83 ALA A O 1
ATOM 653 N N . ILE A 1 84 ? -12.086 -2.180 19.233 1.00 71.19 84 ILE A N 1
ATOM 654 C CA . ILE A 1 84 ? -12.229 -3.119 20.358 1.00 71.19 84 ILE A CA 1
ATOM 655 C C . ILE A 1 84 ? -12.165 -2.399 21.708 1.00 71.19 84 ILE A C 1
ATOM 657 O O . ILE A 1 84 ? -12.867 -2.792 22.639 1.00 71.19 84 ILE A O 1
ATOM 661 N N . GLN A 1 85 ? -11.312 -1.380 21.844 1.00 73.19 85 GLN A N 1
ATOM 662 C CA . GLN A 1 85 ? -10.933 -0.881 23.166 1.00 73.19 85 GLN A CA 1
ATOM 663 C C . GLN A 1 85 ? -11.871 0.192 23.748 1.00 73.19 85 GLN A C 1
ATOM 665 O O . GLN A 1 85 ? -11.643 0.589 24.887 1.00 73.19 85 GLN A O 1
ATOM 670 N N . GLU A 1 86 ? -12.884 0.676 23.006 1.00 70.38 86 GLU A N 1
ATOM 671 C CA . GLU A 1 86 ? -13.779 1.810 23.370 1.00 70.38 86 GLU A CA 1
ATOM 672 C C . GLU A 1 86 ? -13.055 2.993 24.061 1.00 70.38 86 GLU A C 1
ATOM 674 O O . GLU A 1 86 ? -13.645 3.808 24.768 1.00 70.38 86 GLU A O 1
ATOM 679 N N . SER A 1 87 ? -11.740 3.105 23.855 1.00 70.06 87 SER A N 1
ATOM 680 C CA . SER A 1 87 ? -10.880 4.052 24.545 1.00 70.06 87 SER A CA 1
ATOM 681 C C . SER A 1 87 ? -10.688 5.251 23.646 1.00 70.06 87 SER A C 1
ATOM 683 O O . SER A 1 87 ? -10.155 5.148 22.538 1.00 70.06 87 SER A O 1
ATOM 685 N N . GLN A 1 88 ? -11.098 6.413 24.145 1.00 75.50 88 GLN A N 1
ATOM 686 C CA . GLN A 1 88 ? -11.025 7.662 23.392 1.00 75.50 88 GLN A CA 1
ATOM 687 C C . GLN A 1 88 ? -9.586 8.042 23.012 1.00 75.50 88 GLN A C 1
ATOM 689 O O . GLN A 1 88 ? -9.378 8.703 22.000 1.00 75.50 88 GLN A O 1
ATOM 694 N N . CYS A 1 89 ? -8.587 7.580 23.773 1.00 76.94 89 CYS A N 1
ATOM 695 C CA . CYS A 1 89 ? -7.177 7.828 23.477 1.00 76.94 89 CYS A CA 1
ATOM 696 C C . CYS A 1 89 ? -6.718 7.084 22.208 1.00 76.94 89 CYS A C 1
ATOM 698 O O . CYS A 1 89 ? -6.063 7.670 21.350 1.00 76.94 89 CYS A O 1
ATOM 700 N N . LEU A 1 90 ? -7.123 5.819 22.050 1.00 75.38 90 LEU A N 1
ATOM 701 C CA . LEU A 1 90 ? -6.742 4.989 20.902 1.00 75.38 90 LEU A CA 1
ATOM 702 C C . LEU A 1 90 ? -7.503 5.390 19.626 1.00 75.38 90 LEU A C 1
ATOM 704 O O . LEU A 1 90 ? -6.955 5.378 18.526 1.00 75.38 90 LEU A O 1
ATOM 708 N N . LEU A 1 91 ? -8.762 5.806 19.775 1.00 80.50 91 LEU A N 1
ATOM 709 C CA . LEU A 1 91 ? -9.532 6.364 18.665 1.00 80.50 91 LEU A CA 1
ATOM 710 C C . LEU A 1 91 ? -8.968 7.725 18.220 1.00 80.50 91 LEU A C 1
ATOM 712 O O . LEU A 1 91 ? -8.930 8.020 17.026 1.00 80.50 91 LEU A O 1
ATOM 716 N N . GLY A 1 92 ? -8.475 8.528 19.169 1.00 83.88 92 GLY A N 1
ATOM 717 C CA . GLY A 1 92 ? -7.805 9.798 18.894 1.00 83.88 92 GLY A CA 1
ATOM 718 C C . GLY A 1 92 ? -6.500 9.632 18.114 1.00 83.88 92 GLY A C 1
ATOM 719 O O . GLY A 1 92 ? -6.277 10.357 17.146 1.00 83.88 92 GLY A O 1
ATOM 720 N N . THR A 1 93 ? -5.658 8.656 18.472 1.00 84.81 93 THR A N 1
ATOM 721 C CA . THR A 1 93 ? -4.418 8.375 17.726 1.00 84.81 93 THR A CA 1
ATOM 722 C C . THR A 1 93 ? -4.696 7.834 16.328 1.00 84.81 93 THR A C 1
ATOM 724 O O . THR A 1 93 ? -4.037 8.260 15.382 1.00 84.81 93 THR A O 1
ATOM 727 N N . PHE A 1 94 ? -5.698 6.966 16.162 1.00 86.00 94 PHE A N 1
ATOM 728 C CA . PHE A 1 94 ? -6.140 6.509 14.842 1.00 86.00 94 PHE A CA 1
ATOM 729 C C . PHE A 1 94 ? -6.614 7.677 13.966 1.00 86.00 94 PHE A C 1
ATOM 731 O O . PHE A 1 94 ? -6.170 7.819 12.829 1.00 86.00 94 PHE A O 1
ATOM 738 N N . PHE A 1 95 ? -7.454 8.560 14.510 1.00 87.25 95 PHE A N 1
ATOM 739 C CA . PHE A 1 95 ? -7.924 9.743 13.790 1.00 87.25 95 PHE A CA 1
ATOM 740 C C . PHE A 1 95 ? -6.773 10.678 13.401 1.00 87.25 95 PHE A C 1
ATOM 742 O O . PHE A 1 95 ? -6.704 11.135 12.262 1.00 87.25 95 PHE A O 1
ATOM 749 N N . PHE A 1 96 ? -5.834 10.923 14.316 1.00 90.56 96 PHE A N 1
ATOM 750 C CA . PHE A 1 96 ? -4.652 11.732 14.035 1.00 90.56 96 PHE A CA 1
ATOM 751 C C . PHE A 1 96 ? -3.791 11.126 12.917 1.00 90.56 96 PHE A C 1
ATOM 753 O O . PHE A 1 96 ? -3.408 11.836 11.991 1.00 90.56 96 PHE A O 1
ATOM 760 N N . LEU A 1 97 ? -3.548 9.811 12.952 1.00 88.62 97 LEU A N 1
ATOM 761 C CA . LEU A 1 97 ? -2.814 9.107 11.897 1.00 88.62 97 LEU A CA 1
ATOM 762 C C . LEU A 1 97 ? -3.514 9.208 10.539 1.00 88.62 97 LEU A C 1
ATOM 764 O O . LEU A 1 97 ? -2.844 9.450 9.539 1.00 88.62 97 LEU A O 1
ATOM 768 N N . LEU A 1 98 ? -4.843 9.083 10.494 1.00 88.56 98 LEU A N 1
ATOM 769 C CA . LEU A 1 98 ? -5.606 9.263 9.257 1.00 88.56 98 LEU A CA 1
ATOM 770 C C . LEU A 1 98 ? -5.504 10.689 8.714 1.00 88.56 98 LEU A C 1
ATOM 772 O O . LEU A 1 98 ? -5.316 10.868 7.514 1.00 88.56 98 LEU A O 1
ATOM 776 N N . VAL A 1 99 ? -5.588 11.703 9.577 1.00 93.69 99 VAL A N 1
ATOM 777 C CA . VAL A 1 99 ? -5.410 13.104 9.164 1.00 93.69 99 VAL A CA 1
ATOM 778 C C . VAL A 1 99 ? -3.998 13.333 8.624 1.00 93.69 99 VAL A C 1
ATOM 780 O O . VAL A 1 99 ? -3.838 13.992 7.598 1.00 93.69 99 VAL A O 1
ATOM 783 N N . CYS A 1 100 ? -2.977 12.757 9.263 1.00 92.50 100 CYS A N 1
ATOM 784 C CA . CYS A 1 100 ? -1.606 12.803 8.761 1.00 92.50 100 CYS A CA 1
ATOM 785 C C . CYS A 1 100 ? -1.468 12.119 7.395 1.00 92.50 100 CYS A C 1
ATOM 787 O O . CYS A 1 100 ? -0.882 12.712 6.493 1.00 92.50 100 CYS A O 1
ATOM 789 N N . LEU A 1 101 ? -2.032 10.920 7.210 1.00 91.06 101 LEU A N 1
ATOM 790 C CA . LEU A 1 101 ? -2.015 10.222 5.921 1.00 91.06 101 LEU A CA 1
ATOM 791 C C . LEU A 1 101 ? -2.730 11.017 4.833 1.00 91.06 101 LEU A C 1
ATOM 793 O O . LEU A 1 101 ? -2.188 11.174 3.745 1.00 91.06 101 LEU A O 1
ATOM 797 N N . PHE A 1 102 ? -3.893 11.584 5.143 1.00 93.50 102 PHE A N 1
ATOM 798 C CA . PHE A 1 102 ? -4.634 12.422 4.209 1.00 93.50 102 PHE A CA 1
ATOM 799 C C . PHE A 1 102 ? -3.835 13.671 3.815 1.00 93.50 102 PHE A C 1
ATOM 801 O O . PHE A 1 102 ? -3.752 14.018 2.640 1.00 93.50 102 PHE A O 1
ATOM 808 N N . ALA A 1 103 ? -3.179 14.328 4.775 1.00 95.38 103 ALA A N 1
ATOM 809 C CA . ALA A 1 103 ? -2.297 15.454 4.483 1.00 95.38 103 ALA A CA 1
ATOM 810 C C . ALA A 1 103 ? -1.106 15.037 3.600 1.00 95.38 103 ALA A C 1
ATOM 812 O O . ALA A 1 103 ? -0.760 15.760 2.664 1.00 95.38 103 ALA A O 1
ATOM 813 N N . CYS A 1 104 ? -0.509 13.867 3.852 1.00 93.00 104 CYS A N 1
ATOM 814 C CA . CYS A 1 104 ? 0.547 13.299 3.015 1.00 93.00 104 CYS A CA 1
ATOM 815 C C . CYS A 1 104 ? 0.056 12.975 1.597 1.00 93.00 104 CYS A C 1
ATOM 817 O O . CYS A 1 104 ? 0.752 13.306 0.641 1.00 93.00 104 CYS A O 1
ATOM 819 N N . GLU A 1 105 ? -1.130 12.384 1.441 1.00 92.19 105 GLU A N 1
ATOM 820 C CA . GLU A 1 105 ? -1.738 12.104 0.134 1.00 92.19 105 GLU A CA 1
ATOM 821 C C . GLU A 1 105 ? -2.014 13.387 -0.644 1.00 92.19 105 GLU A C 1
ATOM 823 O O . GLU A 1 105 ? -1.676 13.473 -1.822 1.00 92.19 105 GLU A O 1
ATOM 828 N N . VAL A 1 106 ? -2.569 14.412 0.007 1.00 95.81 106 VAL A N 1
ATOM 829 C CA . VAL A 1 106 ? -2.809 15.716 -0.624 1.00 95.81 106 VAL A CA 1
ATOM 830 C C . VAL A 1 106 ? -1.485 16.365 -1.028 1.00 95.81 106 VAL A C 1
ATOM 832 O O . VAL A 1 106 ? -1.361 16.843 -2.155 1.00 95.81 106 VAL A O 1
ATOM 835 N N . ALA A 1 107 ? -0.469 16.344 -0.162 1.00 95.31 107 ALA A N 1
ATOM 836 C CA . ALA A 1 107 ? 0.854 16.881 -0.477 1.00 95.31 107 ALA A CA 1
ATOM 837 C C . ALA A 1 107 ? 1.516 16.133 -1.646 1.00 95.31 107 ALA A C 1
ATOM 839 O O . ALA A 1 107 ? 2.016 16.770 -2.574 1.00 95.31 107 ALA A O 1
ATOM 840 N N . ALA A 1 108 ? 1.473 14.798 -1.643 1.00 90.62 108 ALA A N 1
ATOM 841 C CA . ALA A 1 108 ? 1.982 13.962 -2.728 1.00 90.62 108 ALA A CA 1
ATOM 842 C C . ALA A 1 108 ? 1.196 14.180 -4.029 1.00 90.62 108 ALA A C 1
ATOM 844 O O . ALA A 1 108 ? 1.792 14.268 -5.101 1.00 90.62 108 ALA A O 1
ATOM 845 N N . GLY A 1 109 ? -0.126 14.338 -3.944 1.00 93.25 109 GLY A N 1
ATOM 846 C CA . GLY A 1 109 ? -1.003 14.628 -5.073 1.00 93.25 109 GLY A CA 1
ATOM 847 C C . GLY A 1 109 ? -0.711 15.987 -5.702 1.00 93.25 109 GLY A C 1
ATOM 848 O O . GLY A 1 109 ? -0.592 16.081 -6.921 1.00 93.25 109 GLY A O 1
ATOM 849 N N . ILE A 1 110 ? -0.519 17.031 -4.891 1.00 95.75 110 ILE A N 1
ATOM 850 C CA . ILE A 1 110 ? -0.129 18.365 -5.373 1.00 95.75 110 ILE A CA 1
ATOM 851 C C . ILE A 1 110 ? 1.281 18.325 -5.966 1.00 95.75 110 ILE A C 1
ATOM 853 O O . ILE A 1 110 ? 1.498 18.845 -7.060 1.00 95.75 110 ILE A O 1
ATOM 857 N N . TRP A 1 111 ? 2.239 17.692 -5.287 1.00 93.56 111 TRP A N 1
ATOM 858 C CA . TRP A 1 111 ? 3.608 17.566 -5.788 1.00 93.56 111 TRP A CA 1
ATOM 859 C C . TRP A 1 111 ? 3.654 16.805 -7.116 1.00 93.56 111 TRP A C 1
ATOM 861 O O . TRP A 1 111 ? 4.331 17.235 -8.055 1.00 93.56 111 TRP A O 1
ATOM 871 N N . GLY A 1 112 ? 2.870 15.733 -7.227 1.00 92.69 112 GLY A N 1
ATOM 872 C CA . GLY A 1 112 ? 2.763 14.949 -8.445 1.00 92.69 112 GLY A CA 1
ATOM 873 C C . GLY A 1 112 ? 1.973 15.628 -9.556 1.00 92.69 112 GLY A C 1
ATOM 874 O O . GLY A 1 112 ? 2.299 15.455 -10.729 1.00 92.69 112 GLY A O 1
ATOM 875 N N . PHE A 1 113 ? 0.997 16.472 -9.214 1.00 91.94 113 PHE A N 1
ATOM 876 C CA . PHE A 1 113 ? 0.357 17.378 -10.166 1.00 91.94 113 PHE A CA 1
ATOM 877 C C . PHE A 1 113 ? 1.335 18.449 -10.655 1.00 91.94 113 PHE A C 1
ATOM 879 O O . PHE A 1 113 ? 1.305 18.807 -11.822 1.00 91.94 113 PHE A O 1
ATOM 886 N N . SER A 1 114 ? 2.194 18.987 -9.796 1.00 94.81 114 SER A N 1
ATOM 887 C CA . SER A 1 114 ? 3.147 20.030 -10.189 1.00 94.81 114 SER A CA 1
ATOM 888 C C . SER A 1 114 ? 4.243 19.480 -11.112 1.00 94.81 114 SER A C 1
ATOM 890 O O . SER A 1 114 ? 4.649 20.134 -12.066 1.00 94.81 114 SER A O 1
ATOM 892 N N . ASN A 1 115 ? 4.668 18.232 -10.890 1.00 94.00 115 ASN A N 1
ATOM 893 C CA . ASN A 1 115 ? 5.765 17.584 -11.616 1.00 94.00 115 ASN A CA 1
ATOM 894 C C . ASN A 1 115 ? 5.283 16.457 -12.547 1.00 94.00 115 ASN A C 1
ATOM 896 O O . ASN A 1 115 ? 5.943 15.420 -12.662 1.00 94.00 115 ASN A O 1
ATOM 900 N N . ARG A 1 116 ? 4.127 16.627 -13.211 1.00 92.00 116 ARG A N 1
ATOM 901 C CA . ARG A 1 116 ? 3.501 15.547 -14.010 1.00 92.00 116 ARG A CA 1
ATOM 902 C C . ARG A 1 116 ? 4.427 14.973 -15.071 1.00 92.00 116 ARG A C 1
ATOM 904 O O . ARG A 1 116 ? 4.393 13.770 -15.308 1.00 92.00 116 ARG A O 1
ATOM 911 N N . GLU A 1 117 ? 5.225 15.823 -15.713 1.00 90.81 117 GLU A N 1
ATOM 912 C CA . GLU A 1 117 ? 6.132 15.413 -16.788 1.00 90.81 117 GLU A CA 1
ATOM 913 C C . GLU A 1 117 ? 7.218 14.467 -16.269 1.00 90.81 117 GLU A C 1
ATOM 915 O O . GLU A 1 117 ? 7.443 13.400 -16.841 1.00 90.81 117 GLU A O 1
ATOM 920 N N . THR A 1 118 ? 7.817 14.803 -15.125 1.00 89.12 118 THR A N 1
ATOM 921 C CA . 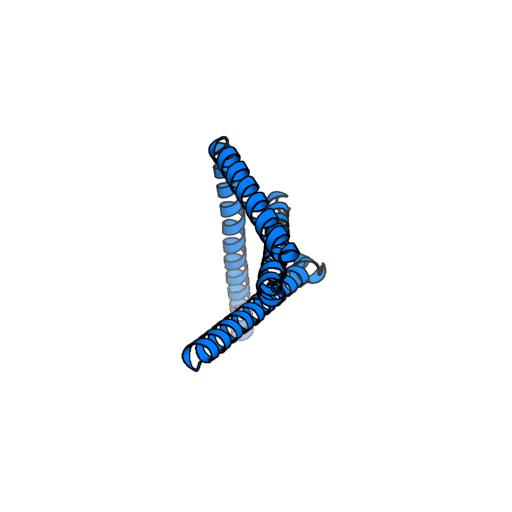THR A 1 118 ? 8.815 13.967 -14.451 1.00 89.12 118 THR A CA 1
ATOM 922 C C . THR A 1 118 ? 8.211 12.637 -14.009 1.00 89.12 118 THR A C 1
ATOM 924 O O . THR A 1 118 ? 8.767 11.587 -14.323 1.00 89.12 118 THR A O 1
ATOM 927 N N . ILE A 1 119 ? 7.041 12.658 -13.357 1.00 87.62 119 ILE A N 1
ATOM 928 C CA . ILE A 1 119 ? 6.379 11.429 -12.886 1.00 87.62 119 ILE A CA 1
ATOM 929 C C . ILE A 1 119 ? 5.957 10.535 -14.051 1.00 87.62 119 ILE A C 1
ATOM 931 O O . ILE A 1 119 ? 6.121 9.320 -13.980 1.00 87.62 119 ILE A O 1
ATOM 935 N N . SER A 1 120 ? 5.442 11.112 -15.138 1.00 90.44 120 SER A N 1
ATOM 936 C CA . SER A 1 120 ? 5.045 10.338 -16.320 1.00 90.44 120 SER A CA 1
ATOM 937 C C . SER A 1 120 ? 6.254 9.654 -16.951 1.00 90.44 120 SER A C 1
ATOM 939 O O . SER A 1 120 ? 6.176 8.481 -17.306 1.00 90.44 120 SER A O 1
ATOM 941 N N . LYS A 1 121 ? 7.393 10.353 -17.027 1.00 88.38 121 LYS A N 1
ATOM 942 C CA . LYS A 1 121 ? 8.645 9.781 -17.531 1.00 88.38 121 LYS A CA 1
ATOM 943 C C . LYS A 1 121 ? 9.156 8.651 -16.638 1.00 88.38 121 LYS A C 1
ATOM 945 O O . LYS A 1 121 ? 9.559 7.614 -17.155 1.00 88.38 121 LYS A O 1
ATOM 950 N N . GLU A 1 122 ? 9.112 8.814 -15.317 1.00 85.19 122 GLU A N 1
ATOM 951 C CA . GLU A 1 122 ? 9.487 7.740 -14.390 1.00 85.19 122 GLU A CA 1
ATOM 952 C C . GLU A 1 122 ? 8.547 6.532 -14.479 1.00 85.19 122 GLU A C 1
ATOM 954 O O . GLU A 1 122 ? 9.028 5.400 -14.501 1.00 85.19 122 GLU A O 1
ATOM 959 N N . MET A 1 123 ? 7.233 6.752 -14.596 1.00 85.19 123 MET A N 1
ATOM 960 C CA . MET A 1 123 ? 6.252 5.677 -14.784 1.00 85.19 123 MET A CA 1
ATOM 961 C C . MET A 1 123 ? 6.467 4.911 -16.088 1.00 85.19 123 MET A C 1
ATOM 963 O O . MET A 1 123 ? 6.443 3.684 -16.068 1.00 85.19 123 MET A O 1
ATOM 967 N N . ILE A 1 124 ? 6.696 5.610 -17.204 1.00 88.25 124 ILE A N 1
ATOM 968 C CA . ILE A 1 124 ? 6.973 4.972 -18.500 1.00 88.25 124 ILE A CA 1
ATOM 969 C C . ILE A 1 124 ? 8.258 4.154 -18.407 1.00 88.25 124 ILE A C 1
ATOM 971 O O . ILE A 1 124 ? 8.251 2.975 -18.738 1.00 88.25 124 ILE A O 1
ATOM 975 N N . ASN A 1 125 ? 9.329 4.730 -17.856 1.00 84.06 125 ASN A N 1
ATOM 976 C CA . ASN A 1 125 ? 10.590 4.013 -17.670 1.00 84.06 125 ASN A CA 1
ATOM 977 C C . ASN A 1 125 ? 10.424 2.771 -16.781 1.00 84.06 125 ASN A C 1
ATOM 979 O O . ASN A 1 125 ? 11.050 1.745 -17.034 1.00 84.06 125 ASN A O 1
ATOM 983 N N . PHE A 1 126 ? 9.599 2.852 -15.735 1.00 80.62 126 PHE A N 1
ATOM 984 C CA . PHE A 1 126 ? 9.296 1.712 -14.875 1.00 80.62 126 PHE A CA 1
ATOM 985 C C . PHE A 1 126 ? 8.500 0.632 -15.618 1.00 80.62 126 PHE A C 1
ATOM 987 O O . PHE A 1 126 ? 8.832 -0.548 -15.506 1.00 80.62 126 PHE A O 1
ATOM 994 N N . TYR A 1 127 ? 7.478 1.024 -16.382 1.00 83.25 127 TYR A N 1
ATOM 995 C CA . TYR A 1 127 ? 6.662 0.102 -17.167 1.00 83.25 127 TYR A CA 1
ATOM 996 C C . TYR A 1 127 ? 7.482 -0.587 -18.259 1.00 83.25 127 TYR A C 1
ATOM 998 O O . TYR A 1 127 ? 7.435 -1.809 -18.359 1.00 83.25 127 TYR A O 1
ATOM 1006 N N . ASP A 1 128 ? 8.287 0.164 -19.010 1.00 84.69 128 ASP A N 1
ATOM 1007 C CA . ASP A 1 128 ? 9.173 -0.381 -20.040 1.00 84.69 128 ASP A CA 1
ATOM 1008 C C . ASP A 1 128 ? 10.202 -1.331 -19.426 1.00 84.69 128 ASP A C 1
ATOM 1010 O O . ASP A 1 128 ? 10.394 -2.440 -19.923 1.00 84.69 128 ASP A O 1
ATOM 1014 N N . ALA A 1 129 ? 10.807 -0.951 -18.295 1.00 76.69 129 ALA A N 1
ATOM 1015 C CA . ALA A 1 129 ? 11.720 -1.829 -17.573 1.00 76.69 129 ALA A CA 1
ATOM 1016 C C . ALA A 1 129 ? 11.027 -3.117 -17.105 1.00 76.69 129 ALA A C 1
ATOM 1018 O O . ALA A 1 129 ? 11.629 -4.180 -17.183 1.00 76.69 129 ALA A O 1
ATOM 1019 N N . ALA A 1 130 ? 9.777 -3.061 -16.638 1.00 75.94 130 ALA A N 1
ATOM 1020 C CA . ALA A 1 130 ? 9.026 -4.250 -16.236 1.00 75.94 130 ALA A CA 1
ATOM 1021 C C . ALA A 1 130 ? 8.585 -5.111 -17.437 1.00 75.94 130 ALA A C 1
ATOM 1023 O O . ALA A 1 130 ? 8.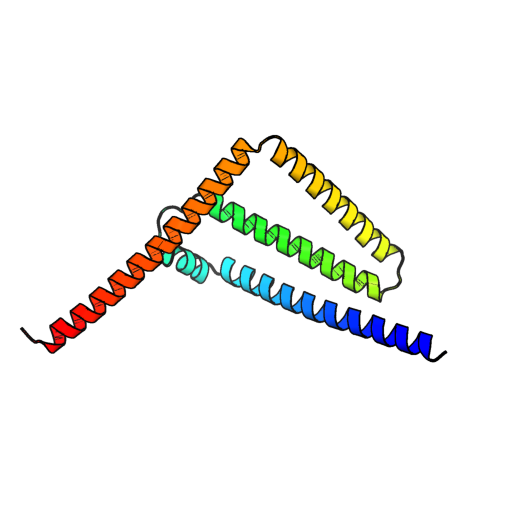587 -6.339 -17.340 1.00 75.94 130 ALA A O 1
ATOM 1024 N N . TYR A 1 131 ? 8.225 -4.480 -18.556 1.00 82.25 131 TYR A N 1
ATOM 1025 C CA . TYR A 1 131 ? 7.758 -5.136 -19.776 1.00 82.25 131 TYR A CA 1
ATOM 1026 C C . TYR A 1 131 ? 8.888 -5.851 -20.517 1.00 82.25 131 TYR A C 1
ATOM 1028 O O . TYR A 1 131 ? 8.762 -7.032 -20.823 1.00 82.25 131 TYR A O 1
ATOM 1036 N N . ILE A 1 132 ? 10.017 -5.177 -20.752 1.00 81.62 132 ILE A N 1
ATOM 1037 C CA . ILE A 1 132 ? 11.191 -5.794 -21.392 1.00 81.62 132 ILE A CA 1
ATOM 1038 C C . ILE A 1 132 ? 11.625 -7.020 -20.585 1.00 81.62 132 ILE A C 1
ATOM 1040 O O . ILE A 1 132 ? 11.851 -8.091 -21.137 1.00 81.62 132 ILE A O 1
ATOM 1044 N N . LYS A 1 133 ? 11.618 -6.894 -19.256 1.00 71.50 133 LYS A N 1
ATOM 1045 C CA . LYS A 1 133 ? 11.979 -7.973 -18.336 1.00 71.50 133 LYS A CA 1
ATOM 1046 C C . LYS A 1 133 ? 11.024 -9.166 -18.412 1.00 71.50 133 LYS A C 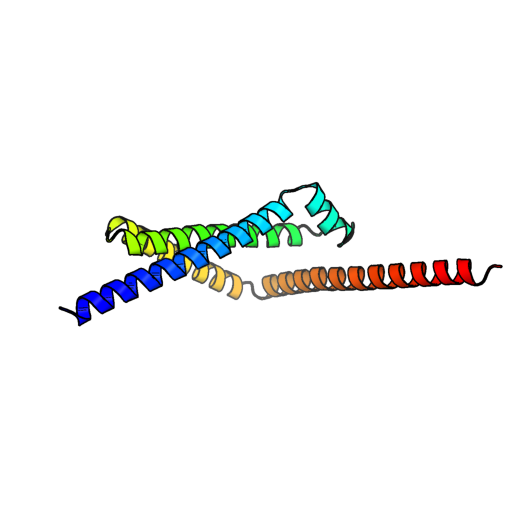1
ATOM 1048 O O . LYS A 1 133 ? 11.472 -10.293 -18.273 1.00 71.50 133 LYS A O 1
ATOM 1053 N N . SER A 1 134 ? 9.720 -8.963 -18.608 1.00 74.31 134 SER A N 1
ATOM 1054 C CA . SER A 1 134 ? 8.785 -10.086 -18.763 1.00 74.31 134 SER A CA 1
ATOM 1055 C C . SER A 1 134 ? 8.886 -10.738 -20.146 1.00 74.31 134 SER A C 1
ATOM 1057 O O . SER A 1 134 ? 8.765 -11.958 -20.244 1.00 74.31 134 SER A O 1
ATOM 1059 N N . VAL A 1 135 ? 9.166 -9.958 -21.194 1.00 82.12 135 VAL A N 1
ATOM 1060 C CA . VAL A 1 135 ? 9.376 -10.458 -22.562 1.00 82.12 135 VAL A CA 1
ATOM 1061 C C . VAL A 1 135 ? 10.656 -11.285 -22.671 1.00 82.12 135 VAL A C 1
ATOM 1063 O O . VAL A 1 135 ? 10.597 -12.387 -23.212 1.00 82.12 135 VAL A O 1
ATOM 1066 N N . ASP A 1 136 ? 11.773 -10.822 -22.105 1.00 77.44 136 ASP A N 1
ATOM 1067 C CA . ASP A 1 136 ? 13.041 -11.569 -22.106 1.00 77.44 136 ASP A CA 1
ATOM 1068 C C . ASP A 1 136 ? 12.909 -12.909 -21.364 1.00 77.44 136 ASP A C 1
ATOM 1070 O O . ASP A 1 136 ? 13.429 -13.935 -21.805 1.00 77.44 136 ASP A O 1
ATOM 1074 N N . VAL A 1 137 ? 12.131 -12.951 -20.277 1.00 74.56 137 VAL A N 1
ATOM 1075 C CA . VAL A 1 137 ? 11.841 -14.197 -19.544 1.00 74.56 137 VAL A CA 1
ATOM 1076 C C . VAL A 1 137 ? 11.014 -15.173 -20.379 1.00 74.56 137 VAL A C 1
ATOM 1078 O O . VAL A 1 137 ? 11.250 -16.381 -20.345 1.00 74.56 137 VAL A O 1
ATOM 1081 N N . VAL A 1 138 ? 10.055 -14.675 -21.158 1.00 80.50 138 VAL A N 1
ATOM 1082 C CA . VAL A 1 138 ? 9.248 -15.518 -22.050 1.00 80.50 138 VAL A CA 1
ATOM 1083 C C . VAL A 1 138 ? 10.077 -16.017 -23.239 1.00 80.50 138 VAL A C 1
ATOM 1085 O O . VAL A 1 138 ? 9.994 -17.200 -23.577 1.00 80.50 138 VAL A O 1
ATOM 1088 N N . ASP A 1 139 ? 10.904 -15.164 -23.848 1.00 82.88 139 ASP A N 1
ATOM 1089 C CA . ASP A 1 139 ? 11.776 -15.535 -24.970 1.00 82.88 139 ASP A CA 1
ATOM 1090 C C . ASP A 1 139 ? 12.856 -16.542 -24.546 1.00 82.88 139 ASP A C 1
ATOM 1092 O O . ASP A 1 139 ? 13.019 -17.581 -25.191 1.00 82.88 139 ASP A O 1
ATOM 1096 N N . SER A 1 140 ? 13.532 -16.307 -23.416 1.00 80.56 140 SER A N 1
ATOM 1097 C CA . SER A 1 140 ? 14.525 -17.237 -22.855 1.00 80.56 140 SER A CA 1
ATOM 1098 C C . SER A 1 140 ? 13.903 -18.582 -22.470 1.00 80.56 140 SER A C 1
ATOM 1100 O O . SER A 1 140 ? 14.473 -19.637 -22.773 1.00 80.56 140 SER A O 1
ATOM 1102 N N . SER A 1 141 ? 12.705 -18.580 -21.874 1.00 81.69 141 SER A N 1
ATOM 1103 C CA . SER A 1 141 ? 11.965 -19.804 -21.549 1.00 81.69 141 SER A CA 1
ATOM 1104 C C . SER A 1 141 ? 11.578 -20.587 -22.810 1.00 81.69 141 SER A C 1
ATOM 1106 O O . SER A 1 141 ? 11.815 -21.795 -22.882 1.00 81.69 141 SER A O 1
ATOM 1108 N N . SER A 1 142 ? 11.068 -19.899 -23.838 1.00 87.88 142 SER A N 1
ATOM 1109 C CA . SER A 1 142 ? 10.692 -20.497 -25.126 1.00 87.88 142 SER A CA 1
ATOM 1110 C C . SER A 1 142 ? 11.900 -21.077 -25.868 1.00 87.88 142 SER A C 1
ATOM 1112 O O . SER A 1 142 ? 11.864 -22.229 -26.307 1.00 87.88 142 SER A O 1
ATOM 1114 N N . LYS A 1 143 ? 13.017 -20.340 -25.932 1.00 84.44 143 LYS A N 1
ATOM 1115 C CA . LYS A 1 143 ? 14.286 -20.827 -26.500 1.00 84.44 143 LYS A CA 1
ATOM 1116 C C . LYS A 1 143 ? 14.810 -22.048 -25.753 1.00 84.44 143 LYS A C 1
ATOM 1118 O O . LYS A 1 143 ? 15.203 -23.023 -26.386 1.00 84.44 143 LYS A O 1
ATOM 1123 N N . THR A 1 144 ? 14.767 -22.035 -24.422 1.00 82.75 144 THR A N 1
ATOM 1124 C CA . THR A 1 144 ? 15.199 -23.173 -23.595 1.00 82.75 144 THR A CA 1
ATOM 1125 C C . THR A 1 144 ? 14.330 -24.406 -23.843 1.00 82.75 144 THR A C 1
ATOM 1127 O O . THR A 1 144 ? 14.850 -25.516 -23.956 1.00 82.75 144 THR A O 1
ATOM 1130 N N . ALA A 1 145 ? 13.011 -24.231 -23.963 1.00 87.81 145 ALA A N 1
ATOM 1131 C CA . ALA A 1 145 ? 12.098 -25.318 -24.300 1.00 87.81 145 ALA A CA 1
ATOM 1132 C C . ALA A 1 145 ? 12.369 -25.865 -25.711 1.00 87.81 145 ALA A C 1
ATOM 1134 O O . ALA A 1 145 ? 12.457 -27.079 -25.882 1.00 87.81 145 ALA A O 1
ATOM 1135 N N . ALA A 1 146 ? 12.572 -24.990 -26.699 1.00 89.38 146 ALA A N 1
ATOM 1136 C CA . ALA A 1 146 ? 12.898 -25.387 -28.064 1.00 89.38 146 ALA A CA 1
ATOM 1137 C C . ALA A 1 146 ? 14.215 -26.175 -28.137 1.00 89.38 146 ALA A C 1
ATOM 1139 O O . ALA A 1 146 ? 14.246 -27.228 -28.769 1.00 89.38 146 ALA A O 1
ATOM 1140 N N . ILE A 1 147 ? 15.270 -25.725 -27.445 1.00 88.69 147 ILE A N 1
ATOM 1141 C CA . ILE A 1 147 ? 16.565 -26.425 -27.391 1.00 88.69 147 ILE A CA 1
ATOM 1142 C C . ILE A 1 147 ? 16.404 -27.823 -26.791 1.00 88.69 147 ILE A C 1
ATOM 1144 O O . ILE A 1 147 ? 16.885 -28.782 -27.383 1.00 88.69 147 ILE A O 1
ATOM 1148 N N . LYS A 1 148 ? 15.668 -27.966 -25.680 1.00 91.12 148 LYS A N 1
ATOM 1149 C CA . LYS A 1 148 ? 15.428 -29.279 -25.057 1.00 91.12 148 LYS A CA 1
ATOM 1150 C C . LYS A 1 148 ? 14.697 -30.247 -25.985 1.00 91.12 148 LYS A C 1
ATOM 1152 O O . LYS A 1 148 ? 15.045 -31.419 -26.046 1.00 91.12 148 LYS A O 1
ATOM 1157 N N . VAL A 1 149 ? 13.684 -29.774 -26.713 1.00 88.12 149 VAL A N 1
ATOM 1158 C CA . VAL A 1 149 ? 12.952 -30.617 -27.673 1.00 88.12 149 VAL A CA 1
ATOM 1159 C C . VAL A 1 149 ? 13.860 -31.034 -28.830 1.00 88.12 149 VAL A C 1
ATOM 1161 O O . VAL A 1 149 ? 13.808 -32.182 -29.260 1.00 88.12 149 VAL A O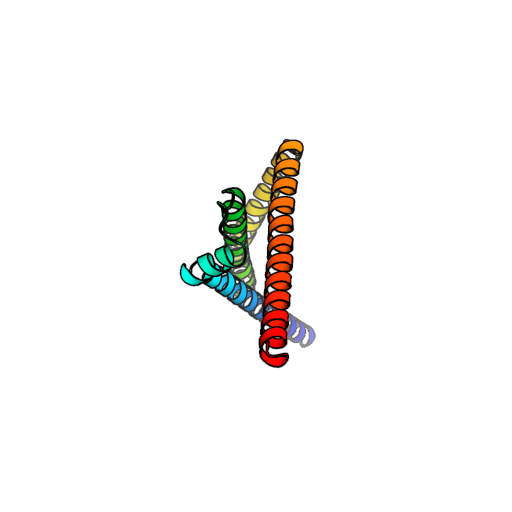 1
ATOM 1164 N N . LEU A 1 150 ? 14.705 -30.121 -29.310 1.00 87.88 150 LEU A N 1
ATOM 1165 C CA . LEU A 1 150 ? 15.640 -30.370 -30.405 1.00 87.88 150 LEU A CA 1
ATOM 1166 C C . LEU A 1 150 ? 16.738 -31.363 -29.993 1.00 87.88 150 LEU A C 1
ATOM 1168 O O . LEU A 1 150 ? 17.068 -32.249 -30.772 1.00 87.88 150 LEU A O 1
ATOM 1172 N N . GLU A 1 151 ? 17.231 -31.272 -28.758 1.00 87.38 151 GLU A N 1
ATOM 1173 C CA . GLU A 1 151 ? 18.196 -32.209 -28.169 1.00 87.38 151 GLU A CA 1
ATOM 1174 C C . GLU A 1 151 ? 17.602 -33.620 -28.045 1.00 87.38 151 GLU A C 1
ATOM 1176 O O . GLU A 1 151 ? 18.203 -34.584 -28.513 1.00 87.38 151 GLU A O 1
ATOM 1181 N N . VAL A 1 152 ? 16.365 -33.738 -27.547 1.00 88.19 152 VAL A N 1
ATOM 1182 C CA . VAL A 1 152 ? 15.641 -35.021 -27.498 1.00 88.19 152 VAL A CA 1
ATOM 1183 C C . VAL A 1 152 ? 15.434 -35.595 -28.899 1.00 88.19 152 VAL A C 1
ATOM 1185 O O . VAL A 1 152 ? 15.619 -36.792 -29.113 1.00 88.19 152 VAL A O 1
ATOM 1188 N N . PHE A 1 153 ? 15.068 -34.764 -29.877 1.00 89.25 153 PHE A N 1
ATOM 1189 C CA . PHE A 1 153 ? 14.896 -35.219 -31.257 1.00 89.25 153 PHE A CA 1
ATOM 1190 C C . PHE A 1 153 ? 16.220 -35.676 -31.877 1.00 89.25 153 PHE A C 1
ATOM 1192 O O . PHE A 1 153 ? 16.247 -36.693 -32.565 1.00 89.25 153 PHE A O 1
ATOM 1199 N N . HIS A 1 154 ? 17.314 -34.962 -31.608 1.00 84.75 154 HIS A N 1
ATOM 1200 C CA . HIS A 1 154 ? 18.652 -35.322 -32.071 1.00 84.75 154 HIS A CA 1
ATOM 1201 C C . HIS A 1 154 ? 19.122 -36.649 -31.455 1.00 84.75 154 HIS A C 1
ATOM 1203 O O . HIS A 1 154 ? 19.654 -37.501 -32.163 1.00 84.75 154 HIS A O 1
ATOM 1209 N N . GLU A 1 155 ? 18.856 -36.871 -30.166 1.00 87.12 155 GLU A N 1
ATOM 1210 C CA . GLU A 1 155 ? 19.158 -38.133 -29.477 1.00 87.12 155 GLU A CA 1
ATOM 1211 C C . GLU A 1 155 ? 18.281 -39.297 -29.978 1.00 87.12 155 GLU A C 1
ATOM 1213 O O . GLU A 1 155 ? 18.751 -40.426 -30.096 1.00 87.12 155 GLU A O 1
ATOM 1218 N N . THR A 1 156 ? 17.024 -39.023 -30.351 1.00 81.88 156 THR A N 1
ATOM 1219 C CA . THR A 1 156 ? 16.078 -40.046 -30.841 1.00 81.88 156 THR A CA 1
ATOM 1220 C C . THR A 1 156 ? 16.308 -40.423 -32.311 1.00 81.88 156 THR A C 1
ATOM 1222 O O . THR A 1 156 ? 16.078 -41.571 -32.689 1.00 81.88 156 THR A O 1
ATOM 1225 N N . VAL A 1 157 ? 16.735 -39.479 -33.159 1.00 81.25 157 VAL A N 1
ATOM 1226 C CA . VAL A 1 157 ? 16.933 -39.703 -34.608 1.00 81.25 157 VAL A CA 1
ATOM 1227 C C . VAL A 1 157 ? 18.343 -40.213 -34.941 1.00 81.25 157 VAL A C 1
ATOM 1229 O O . VAL A 1 157 ? 18.532 -40.748 -36.029 1.00 81.25 157 VAL A O 1
ATOM 1232 N N . GLY A 1 158 ? 19.292 -40.154 -34.001 1.00 69.44 158 GLY A N 1
ATOM 1233 C CA . GLY A 1 158 ? 20.505 -40.979 -34.013 1.00 69.44 158 GLY A CA 1
ATOM 1234 C C . GLY A 1 158 ? 21.313 -40.935 -35.312 1.00 69.44 158 GLY A C 1
ATOM 1235 O O . GLY A 1 158 ? 21.408 -41.945 -36.014 1.00 69.44 158 GLY A O 1
ATOM 1236 N N . LEU A 1 159 ? 21.924 -39.781 -35.594 1.00 51.44 159 LEU A N 1
ATOM 1237 C CA . LEU A 1 159 ? 23.095 -39.676 -36.469 1.00 51.44 159 LEU A CA 1
ATOM 1238 C C . LEU A 1 159 ? 24.307 -39.247 -35.642 1.00 51.44 159 LEU A C 1
ATOM 1240 O O . LEU A 1 159 ? 24.166 -38.266 -34.877 1.00 51.44 159 LEU A O 1
#

Organism: Oncorhynchus kisutch (NCBI:txid8019)

InterPro domains:
  IPR008952 Tetraspanin, EC2 domain superfamily [G3DSA:1.10.1450.10] (110-158)
  IPR018499 Tetraspanin/Peripherin [PF00335] (16-130)
  IPR018499 Tetraspanin/Peripherin [PTHR19282] (17-134)
  IPR018503 Tetraspanin, conserved site [PS00421] (69-91)

Secondary structure (DSSP, 8-state):
-HHHHHHHHHHHHHHHHHHHHHHHHHHHHHHHHHHHH-HHHHHHHHHTT--S---HHHHHHHHHHHHHHHHHHHHHHHHHHHHHH--HHHHHHHHHHHHHHHHHHHHHHHHHHHTHHHHHHHHHHHHHHHHHHHHHHHHHHHHHHHHHHHHHHHHHH--

Foldseek 3Di:
DVVVVVVVVVLVVVLVVLVVVLVVLVVVLVVVVVCCPPPVNVVVVDVLLDDPPQPVLVVVVVVVVSVVSVLVSVLSVLVSVCSVPVDPVSVVVSVVSVVVVVVVVVVVVVVCVVPVVVVVVSVVVVVVSVVVSVVVSVVVVVVVVVVVVVVVVCVVVDD